Protein AF-A0A0A2LBN4-F1 (afdb_monomer_lite)

Structure (mmCIF, N/CA/C/O backbone):
data_AF-A0A0A2LBN4-F1
#
_entry.id   AF-A0A0A2LBN4-F1
#
loop_
_atom_site.group_PDB
_atom_site.id
_atom_site.type_symbol
_atom_site.label_atom_id
_atom_site.label_alt_id
_atom_site.label_comp_id
_atom_site.label_asym_id
_atom_site.label_entity_id
_atom_site.label_seq_id
_atom_site.pdbx_PDB_ins_code
_atom_site.Cartn_x
_atom_site.Cartn_y
_atom_site.Cartn_z
_atom_site.occupancy
_atom_site.B_iso_or_equiv
_atom_site.auth_seq_id
_atom_site.auth_comp_id
_atom_site.auth_asym_id
_atom_site.auth_atom_id
_atom_site.pdbx_PDB_model_num
ATOM 1 N N . MET A 1 1 ? 0.500 16.838 -25.119 1.00 38.84 1 MET A N 1
ATOM 2 C CA . MET A 1 1 ? 0.039 16.748 -23.721 1.00 38.84 1 MET A CA 1
ATOM 3 C C . MET A 1 1 ? 0.784 15.580 -23.124 1.00 38.84 1 MET A C 1
ATOM 5 O O . MET A 1 1 ? 0.548 14.467 -23.564 1.00 38.84 1 MET A O 1
ATOM 9 N N . SER A 1 2 ? 1.776 15.834 -22.275 1.00 47.34 2 SER A N 1
ATOM 10 C CA . SER A 1 2 ? 2.522 14.758 -21.628 1.00 47.34 2 SER A CA 1
ATOM 11 C C . SER A 1 2 ? 1.563 14.082 -20.663 1.00 47.34 2 SER A C 1
ATOM 13 O O . SER A 1 2 ? 1.187 14.689 -19.661 1.00 47.34 2 SER A O 1
ATOM 15 N N . GLU A 1 3 ? 1.099 12.883 -21.009 1.00 56.62 3 GLU A N 1
ATOM 16 C CA . GLU A 1 3 ? 0.506 11.972 -20.039 1.00 56.62 3 GLU A CA 1
ATOM 17 C C . GLU A 1 3 ? 1.514 11.894 -18.896 1.00 56.62 3 GLU A C 1
ATOM 19 O O . GLU A 1 3 ? 2.635 11.416 -19.072 1.00 56.62 3 GLU A O 1
ATOM 24 N N . GLN A 1 4 ? 1.175 12.515 -17.767 1.00 55.31 4 GLN A N 1
ATOM 25 C CA . GLN A 1 4 ? 1.914 12.321 -16.536 1.00 55.31 4 GLN A CA 1
ATOM 26 C C . GLN A 1 4 ? 1.750 10.836 -16.254 1.00 55.31 4 GLN A C 1
ATOM 28 O O . GLN A 1 4 ? 0.692 10.405 -15.807 1.00 55.31 4 GLN A O 1
ATOM 33 N N . ILE A 1 5 ? 2.752 10.049 -16.640 1.00 55.84 5 ILE A N 1
ATOM 34 C CA . ILE A 1 5 ? 2.892 8.671 -16.207 1.00 55.84 5 ILE A CA 1
ATOM 35 C C . ILE A 1 5 ? 3.002 8.809 -14.694 1.00 55.84 5 ILE A C 1
ATOM 37 O O . ILE A 1 5 ? 4.067 9.152 -14.187 1.00 55.84 5 ILE A O 1
ATOM 41 N N . GLU A 1 6 ? 1.876 8.699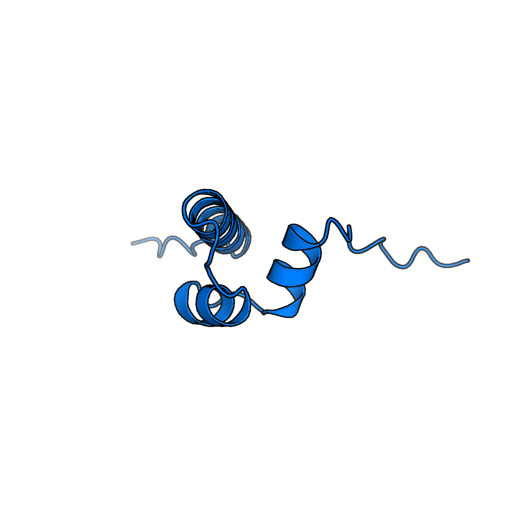 -13.986 1.00 59.38 6 GLU A N 1
ATOM 42 C CA . GLU A 1 6 ? 1.889 8.649 -12.532 1.00 59.38 6 GLU A CA 1
ATOM 43 C C . GLU A 1 6 ? 2.793 7.474 -12.189 1.00 59.38 6 GLU A C 1
ATOM 45 O O . GLU A 1 6 ? 2.486 6.318 -12.497 1.00 59.38 6 GLU A O 1
ATOM 50 N N . ASN A 1 7 ? 3.975 7.794 -11.664 1.00 76.31 7 ASN A N 1
ATOM 51 C CA . ASN A 1 7 ? 4.981 6.795 -11.384 1.00 76.31 7 ASN A CA 1
ATOM 52 C C . ASN A 1 7 ? 4.390 5.799 -10.390 1.00 76.31 7 ASN A C 1
ATOM 54 O O . ASN A 1 7 ? 3.661 6.161 -9.465 1.00 76.31 7 ASN A O 1
ATOM 58 N N . LEU A 1 8 ? 4.739 4.526 -10.559 1.00 74.06 8 LEU A N 1
ATOM 59 C CA . LEU A 1 8 ? 4.330 3.462 -9.643 1.00 74.06 8 LEU A CA 1
ATOM 60 C C . LEU A 1 8 ? 4.639 3.833 -8.176 1.00 74.06 8 LEU A C 1
ATOM 62 O O . LEU A 1 8 ? 3.911 3.451 -7.265 1.00 74.06 8 LEU A O 1
ATOM 66 N N . GLU A 1 9 ? 5.705 4.604 -7.953 1.00 76.69 9 GLU A N 1
ATOM 67 C CA . GLU A 1 9 ? 6.098 5.136 -6.646 1.00 76.69 9 GLU A CA 1
ATOM 68 C C . GLU A 1 9 ? 5.084 6.130 -6.063 1.00 76.69 9 GLU A C 1
ATOM 70 O O . GLU A 1 9 ? 4.748 6.015 -4.886 1.00 76.69 9 GLU A O 1
ATOM 75 N N . ASP A 1 10 ? 4.523 7.035 -6.870 1.00 83.00 10 ASP A N 1
ATOM 76 C CA . ASP A 1 10 ? 3.457 7.948 -6.441 1.00 83.00 10 ASP A CA 1
ATOM 77 C C . ASP A 1 10 ? 2.189 7.182 -6.046 1.00 83.00 10 ASP A C 1
ATOM 79 O O . ASP A 1 10 ? 1.549 7.490 -5.036 1.00 83.00 10 ASP A O 1
ATOM 83 N N . GLN A 1 11 ? 1.845 6.130 -6.795 1.00 82.38 11 GLN A N 1
ATOM 84 C CA . GLN A 1 11 ? 0.705 5.268 -6.468 1.00 82.38 11 GLN A CA 1
ATOM 85 C C . GLN A 1 11 ? 0.934 4.491 -5.163 1.00 82.38 11 GLN A C 1
ATOM 87 O O . GLN A 1 11 ? 0.027 4.393 -4.333 1.00 82.38 11 GLN A O 1
ATOM 92 N N . ILE A 1 12 ? 2.156 3.991 -4.936 1.00 81.38 12 ILE A N 1
ATOM 93 C CA . ILE A 1 12 ? 2.553 3.342 -3.676 1.00 81.38 12 ILE A CA 1
ATOM 94 C C . ILE A 1 12 ? 2.463 4.330 -2.506 1.00 81.38 12 ILE A C 1
ATOM 96 O O . ILE A 1 12 ? 1.922 3.981 -1.454 1.00 81.38 12 ILE A O 1
ATOM 100 N N . LEU A 1 13 ? 2.944 5.564 -2.680 1.00 83.38 13 LEU A N 1
ATOM 101 C CA . LEU A 1 13 ? 2.880 6.624 -1.670 1.00 83.38 13 LEU A CA 1
ATOM 102 C C . LEU A 1 13 ? 1.436 6.973 -1.298 1.00 83.38 13 LEU A C 1
ATOM 104 O O . LEU A 1 13 ? 1.106 7.044 -0.113 1.00 83.38 13 LEU A O 1
ATOM 108 N N . ARG A 1 14 ? 0.550 7.133 -2.286 1.00 83.62 14 ARG A N 1
ATOM 109 C CA . ARG A 1 14 ? -0.875 7.410 -2.043 1.00 83.62 14 ARG A CA 1
ATOM 110 C C . ARG A 1 14 ? -1.574 6.260 -1.327 1.00 83.62 14 ARG A C 1
ATOM 112 O O . ARG A 1 14 ? -2.260 6.504 -0.336 1.00 83.62 14 ARG A O 1
ATOM 119 N N . ALA A 1 15 ? -1.341 5.022 -1.758 1.00 83.19 15 ALA A N 1
ATOM 120 C CA . ALA A 1 15 ? -1.868 3.837 -1.089 1.00 83.19 15 ALA A CA 1
ATOM 121 C C . ALA A 1 15 ? -1.362 3.722 0.361 1.00 83.19 15 ALA A C 1
ATOM 123 O O . ALA A 1 15 ? -2.120 3.361 1.261 1.00 83.19 15 ALA A O 1
ATOM 124 N N . THR A 1 16 ? -0.099 4.083 0.606 1.00 81.00 16 THR A N 1
ATOM 125 C CA . THR A 1 16 ? 0.507 4.071 1.944 1.00 81.00 16 THR A CA 1
ATOM 126 C C . THR A 1 16 ? -0.077 5.156 2.846 1.00 81.00 16 THR A C 1
ATOM 128 O O . THR A 1 16 ? -0.391 4.892 4.006 1.00 81.00 16 THR A O 1
ATOM 131 N N . ASN A 1 17 ? -0.291 6.365 2.326 1.00 84.31 17 ASN A N 1
ATOM 132 C CA . ASN A 1 17 ? -0.969 7.432 3.064 1.00 84.31 17 ASN A CA 1
ATOM 133 C C . ASN A 1 17 ? -2.427 7.068 3.373 1.00 84.31 17 ASN A C 1
ATOM 135 O O . ASN A 1 17 ? -2.873 7.263 4.499 1.00 84.31 17 ASN A O 1
ATOM 139 N N . ALA A 1 18 ? -3.150 6.480 2.416 1.00 82.94 18 ALA A N 1
ATOM 140 C CA . ALA A 1 18 ? -4.522 6.020 2.619 1.00 82.94 18 ALA A CA 1
ATOM 141 C C . ALA A 1 18 ? -4.618 4.932 3.704 1.00 82.94 18 ALA A C 1
ATOM 143 O O . ALA A 1 18 ? -5.519 4.982 4.537 1.00 82.94 18 ALA A O 1
ATOM 144 N N . PHE A 1 19 ? -3.663 3.996 3.739 1.00 81.62 19 PHE A N 1
ATOM 145 C CA . PHE A 1 19 ? -3.553 2.989 4.798 1.00 81.62 19 PHE A CA 1
ATOM 146 C C . PHE A 1 19 ? -3.271 3.603 6.176 1.00 81.62 19 PHE A C 1
ATOM 148 O O . PHE A 1 19 ? -3.884 3.207 7.159 1.00 81.62 19 PHE A O 1
ATOM 155 N N . ASN A 1 20 ? -2.377 4.593 6.261 1.00 79.00 20 ASN A N 1
ATOM 156 C CA . ASN A 1 20 ? -2.078 5.269 7.529 1.00 79.00 20 ASN A CA 1
ATOM 157 C C . ASN A 1 20 ? -3.256 6.114 8.039 1.00 79.00 20 ASN A C 1
ATOM 159 O O . ASN A 1 20 ? -3.483 6.191 9.245 1.00 79.00 20 ASN A O 1
ATOM 163 N N . LEU A 1 21 ? -4.013 6.743 7.135 1.00 81.50 21 LEU A N 1
ATOM 164 C CA . LEU A 1 21 ? -5.199 7.527 7.489 1.00 81.50 21 LEU A CA 1
ATOM 165 C C . LEU A 1 21 ? -6.370 6.637 7.923 1.00 81.50 21 LEU A C 1
ATOM 167 O O . LEU A 1 21 ? -7.134 7.016 8.809 1.00 81.50 21 LEU A O 1
ATOM 171 N N . ASN A 1 22 ? -6.497 5.448 7.333 1.00 74.06 22 ASN A N 1
ATOM 172 C CA . ASN A 1 22 ? -7.534 4.483 7.665 1.00 74.06 22 ASN A CA 1
ATOM 173 C C . ASN A 1 22 ? -6.923 3.228 8.298 1.00 74.06 22 ASN A C 1
ATOM 175 O O . ASN A 1 22 ? -6.614 2.251 7.618 1.00 74.06 22 ASN A O 1
ATOM 179 N N . ASN A 1 23 ? -6.867 3.218 9.632 1.00 63.34 23 ASN A N 1
ATOM 180 C CA . ASN A 1 23 ? -6.355 2.119 10.470 1.00 63.34 23 ASN A CA 1
ATOM 181 C C . ASN A 1 23 ? -6.984 0.726 10.217 1.00 63.34 23 ASN A C 1
ATOM 183 O O . ASN A 1 23 ? -6.551 -0.256 10.811 1.00 63.34 23 ASN A O 1
ATOM 187 N N . ASN A 1 24 ? -8.022 0.622 9.3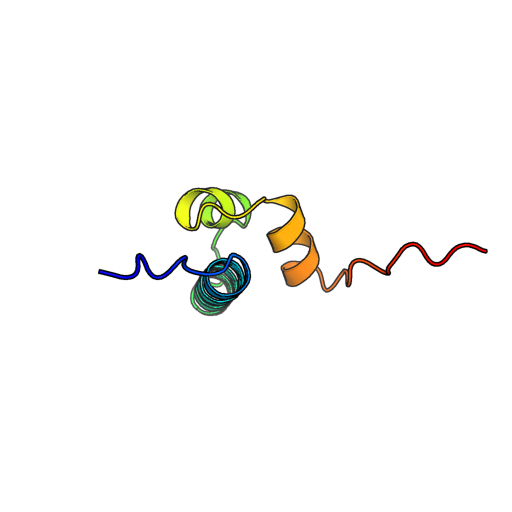80 1.00 65.12 24 ASN A N 1
ATOM 188 C CA . ASN A 1 24 ? -8.745 -0.618 9.099 1.00 65.12 24 ASN A CA 1
ATOM 189 C C . ASN A 1 24 ? -8.805 -0.965 7.598 1.00 65.12 24 ASN A C 1
ATOM 191 O O . ASN A 1 24 ? -9.655 -1.747 7.170 1.00 65.12 24 ASN A O 1
ATOM 195 N N . THR A 1 25 ? -7.945 -0.365 6.769 1.00 72.69 25 THR A N 1
ATOM 196 C CA . THR A 1 25 ? -7.963 -0.612 5.323 1.00 72.69 25 THR A CA 1
ATOM 197 C C . THR A 1 25 ? -7.179 -1.866 4.944 1.00 72.69 25 THR A C 1
ATOM 199 O O . THR A 1 25 ? -6.023 -2.056 5.314 1.00 72.69 25 THR A O 1
ATOM 202 N N . ASN A 1 26 ? -7.796 -2.728 4.135 1.00 84.12 26 ASN A N 1
ATOM 203 C CA . ASN A 1 26 ? -7.170 -3.951 3.650 1.00 84.12 26 ASN A CA 1
ATOM 204 C C . ASN A 1 26 ? -6.159 -3.651 2.523 1.00 84.12 26 ASN A C 1
ATOM 206 O O . ASN A 1 26 ? -6.518 -3.080 1.492 1.00 84.12 26 ASN A O 1
ATOM 210 N N . ILE A 1 27 ? -4.911 -4.113 2.672 1.00 80.81 27 ILE A N 1
ATOM 211 C CA . ILE A 1 27 ? -3.830 -3.955 1.675 1.00 80.81 27 ILE A CA 1
ATOM 212 C C . ILE A 1 27 ? -4.257 -4.460 0.283 1.00 80.81 27 ILE A C 1
ATOM 214 O O . ILE A 1 27 ? -3.881 -3.879 -0.733 1.00 80.81 27 ILE A O 1
ATOM 218 N N . ALA A 1 28 ? -5.069 -5.521 0.210 1.00 84.50 28 ALA A N 1
ATOM 219 C CA . ALA A 1 28 ? -5.570 -6.055 -1.056 1.00 84.50 28 ALA A CA 1
ATOM 220 C C . ALA A 1 28 ? -6.578 -5.122 -1.747 1.00 84.50 28 ALA A C 1
ATOM 222 O O . ALA A 1 28 ? -6.629 -5.093 -2.977 1.00 84.50 28 ALA A O 1
ATOM 223 N N . GLN A 1 29 ? -7.364 -4.356 -0.982 1.00 85.69 29 GLN A N 1
ATOM 224 C CA . GLN A 1 29 ? -8.246 -3.331 -1.544 1.00 85.69 29 GLN A CA 1
ATOM 225 C C . GLN A 1 29 ? -7.428 -2.159 -2.084 1.00 85.69 29 GLN A C 1
ATOM 227 O O . GLN A 1 29 ? -7.629 -1.779 -3.232 1.00 85.69 29 GLN A O 1
ATOM 232 N N . LEU A 1 30 ? -6.440 -1.677 -1.324 1.00 83.88 30 LEU A N 1
ATOM 233 C CA . LEU A 1 30 ? -5.543 -0.600 -1.764 1.00 83.88 30 LEU A CA 1
ATOM 234 C C . LEU A 1 30 ? -4.766 -0.971 -3.029 1.00 83.88 30 LEU A C 1
ATOM 236 O O . LEU A 1 30 ? -4.654 -0.171 -3.949 1.00 83.88 30 LEU A O 1
ATOM 240 N N . ALA A 1 31 ? -4.280 -2.208 -3.124 1.00 85.56 31 ALA A N 1
ATOM 241 C CA . ALA A 1 31 ? -3.602 -2.695 -4.323 1.00 85.56 31 ALA A CA 1
ATOM 242 C C . ALA A 1 31 ? -4.484 -2.600 -5.580 1.00 85.56 31 ALA A C 1
ATOM 244 O O . ALA A 1 31 ? -4.005 -2.231 -6.650 1.00 85.56 31 ALA A O 1
ATOM 245 N N . ARG A 1 32 ? -5.783 -2.892 -5.449 1.00 85.50 32 ARG A N 1
ATOM 246 C CA . ARG A 1 32 ? -6.745 -2.773 -6.553 1.00 85.50 32 ARG A CA 1
ATOM 247 C C . ARG A 1 32 ? -7.105 -1.320 -6.847 1.00 85.50 32 ARG A C 1
ATOM 249 O O . ARG A 1 32 ? -7.150 -0.945 -8.009 1.00 85.50 32 ARG A O 1
ATOM 256 N N . GLU A 1 33 ? -7.341 -0.525 -5.809 1.00 85.44 33 GLU A N 1
ATOM 257 C CA . GLU A 1 33 ? -7.742 0.882 -5.920 1.00 85.44 33 GLU A CA 1
ATOM 258 C C . GLU A 1 33 ? -6.655 1.737 -6.578 1.00 85.44 33 GLU A C 1
ATOM 260 O O . GLU A 1 33 ? -6.938 2.520 -7.480 1.00 85.44 33 GLU A O 1
ATOM 265 N N . PHE A 1 34 ? -5.398 1.522 -6.192 1.00 83.00 34 PHE A N 1
ATOM 266 C CA . PHE A 1 34 ? -4.258 2.280 -6.703 1.00 83.00 34 PHE A CA 1
ATOM 267 C C . PHE A 1 34 ? -3.556 1.601 -7.887 1.00 83.00 34 PHE A C 1
ATOM 269 O O . PHE A 1 34 ? -2.532 2.097 -8.338 1.00 83.00 34 PHE A O 1
ATOM 276 N N . SER A 1 35 ? -4.082 0.480 -8.400 1.00 83.50 35 SER A N 1
ATOM 277 C CA . SER A 1 35 ? -3.449 -0.321 -9.467 1.00 83.50 35 SER A CA 1
ATOM 278 C C . SER A 1 35 ? -1.985 -0.697 -9.185 1.00 83.50 35 SER A C 1
ATOM 280 O O . SER A 1 35 ? -1.168 -0.839 -10.093 1.00 83.50 35 SER A O 1
ATOM 282 N N . VAL A 1 36 ? -1.653 -0.915 -7.911 1.00 83.12 36 VAL A N 1
ATOM 283 C CA . VAL A 1 36 ? -0.306 -1.280 -7.467 1.00 83.12 36 VAL A CA 1
ATOM 284 C C . VAL A 1 36 ? -0.237 -2.784 -7.190 1.00 83.12 36 VAL A C 1
ATOM 286 O O . VAL A 1 36 ? -1.140 -3.344 -6.564 1.00 83.12 36 VAL A O 1
ATOM 289 N N . PRO A 1 37 ? 0.858 -3.475 -7.556 1.00 85.00 37 PRO A N 1
ATOM 290 C CA . PRO A 1 37 ? 1.045 -4.8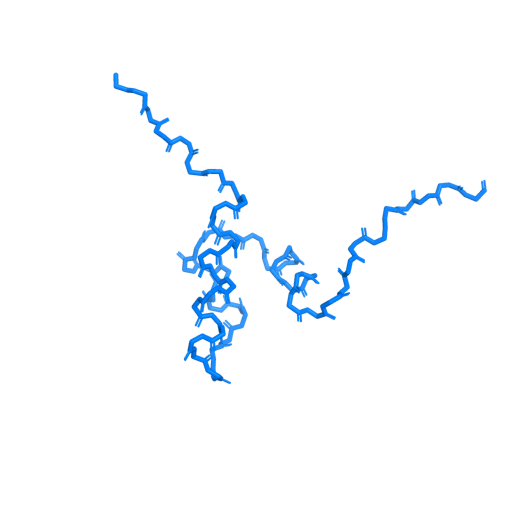74 -7.198 1.00 85.00 37 PRO A CA 1
ATOM 291 C C . PRO A 1 37 ? 0.964 -5.100 -5.682 1.00 85.00 37 PRO A C 1
ATOM 293 O O . PRO A 1 37 ? 1.735 -4.528 -4.910 1.00 85.00 37 PRO A O 1
ATOM 296 N N . TYR A 1 38 ? 0.089 -6.014 -5.256 1.00 85.06 38 TYR A N 1
ATOM 297 C CA . TYR A 1 38 ? -0.102 -6.350 -3.839 1.00 85.06 38 TYR A CA 1
ATOM 298 C C . TYR A 1 38 ? 1.211 -6.688 -3.121 1.00 85.06 38 TYR A C 1
ATOM 300 O O . TYR A 1 38 ? 1.425 -6.261 -1.993 1.00 85.06 38 TYR A O 1
ATOM 308 N N . GLN A 1 39 ? 2.116 -7.418 -3.780 1.00 83.31 39 GLN A N 1
ATOM 309 C CA . GLN A 1 39 ? 3.413 -7.784 -3.204 1.00 83.31 39 GLN A CA 1
ATOM 310 C C . GLN A 1 39 ? 4.291 -6.564 -2.899 1.00 83.31 39 GLN A C 1
ATOM 312 O O . GLN A 1 39 ? 4.953 -6.549 -1.866 1.00 83.31 39 GLN A O 1
ATOM 317 N N . ARG A 1 40 ? 4.264 -5.536 -3.762 1.00 81.69 40 ARG A N 1
ATOM 318 C CA . ARG A 1 40 ? 4.995 -4.276 -3.555 1.00 81.69 40 ARG A CA 1
ATOM 319 C C . ARG A 1 40 ? 4.437 -3.527 -2.351 1.00 81.69 40 ARG A C 1
ATOM 321 O O . ARG A 1 40 ? 5.199 -3.178 -1.460 1.00 81.69 40 ARG A O 1
ATOM 328 N N . LEU A 1 41 ? 3.116 -3.352 -2.290 1.00 82.06 41 LEU A N 1
ATOM 329 C CA . LEU A 1 41 ? 2.467 -2.710 -1.144 1.00 82.06 41 LEU A CA 1
ATOM 330 C C . LEU A 1 41 ? 2.712 -3.478 0.150 1.00 82.06 41 LEU A C 1
ATOM 332 O O . LEU A 1 41 ? 3.092 -2.888 1.151 1.00 82.06 41 LEU A O 1
ATOM 336 N N . ARG A 1 42 ? 2.557 -4.804 0.130 1.00 84.25 42 ARG A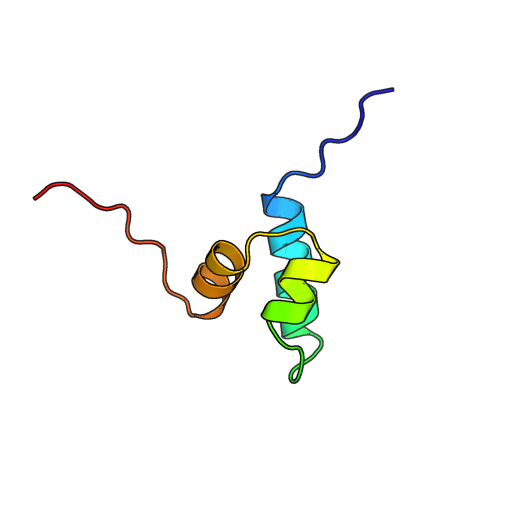 N 1
ATOM 337 C CA . ARG A 1 42 ? 2.832 -5.647 1.293 1.00 84.25 42 ARG A CA 1
ATOM 338 C C . ARG A 1 42 ? 4.280 -5.499 1.756 1.00 84.25 42 ARG A C 1
ATOM 340 O O . ARG A 1 42 ? 4.487 -5.361 2.953 1.00 84.25 42 ARG A O 1
ATOM 347 N N . ALA A 1 43 ? 5.265 -5.497 0.858 1.00 82.25 43 ALA A N 1
ATOM 348 C CA . ALA A 1 43 ? 6.665 -5.284 1.231 1.00 82.25 43 ALA A CA 1
ATOM 349 C C . ALA A 1 43 ? 6.854 -3.948 1.975 1.00 82.25 43 ALA A C 1
ATOM 351 O O . ALA A 1 43 ? 7.392 -3.934 3.081 1.00 82.25 43 ALA A O 1
ATOM 352 N N . VAL A 1 44 ?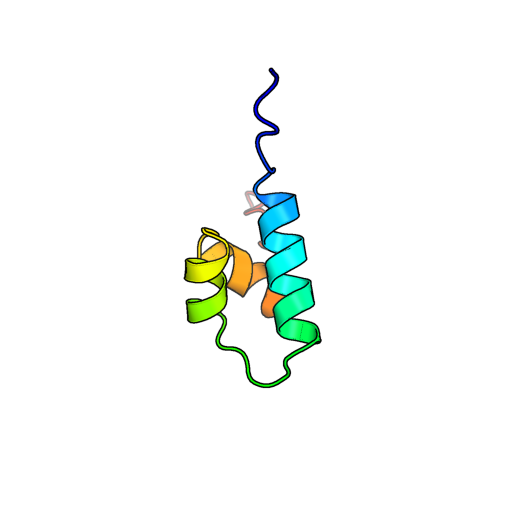 6.292 -2.863 1.429 1.00 79.56 44 VAL A N 1
ATOM 353 C CA . VAL A 1 44 ? 6.318 -1.522 2.037 1.00 79.56 44 VAL A CA 1
ATOM 354 C C . VAL A 1 44 ? 5.620 -1.501 3.405 1.00 79.56 44 VAL A C 1
ATOM 356 O O . VAL A 1 44 ? 6.197 -1.024 4.377 1.00 79.56 44 VAL A O 1
ATOM 359 N N . PHE A 1 45 ? 4.418 -2.074 3.523 1.00 75.19 45 PHE A N 1
ATOM 360 C CA . PHE A 1 45 ? 3.642 -2.077 4.772 1.00 75.19 45 PHE A CA 1
ATOM 361 C C . PHE A 1 45 ? 4.214 -2.969 5.868 1.00 75.19 45 PHE A C 1
ATOM 363 O O . PHE A 1 45 ? 4.095 -2.651 7.046 1.00 75.19 45 PHE A O 1
ATOM 370 N N . THR A 1 46 ? 4.813 -4.101 5.501 1.00 75.81 46 THR A N 1
ATOM 371 C CA . THR A 1 46 ? 5.354 -5.049 6.487 1.00 75.81 46 THR A CA 1
ATOM 372 C C . THR A 1 46 ? 6.749 -4.626 6.966 1.00 75.81 46 THR A C 1
ATOM 374 O O . THR A 1 46 ? 7.365 -5.358 7.735 1.00 75.81 46 THR A O 1
ATOM 377 N N . GLY A 1 47 ? 7.289 -3.497 6.477 1.00 64.88 47 GLY A N 1
ATOM 378 C CA . GLY A 1 47 ? 8.682 -3.099 6.714 1.00 64.88 47 GLY A CA 1
ATOM 379 C C . GLY A 1 47 ? 9.690 -4.115 6.171 1.00 64.88 47 GLY A C 1
ATOM 380 O O . GLY A 1 47 ? 10.876 -4.051 6.487 1.00 64.88 47 GLY A O 1
ATOM 381 N N . ALA A 1 48 ? 9.220 -5.065 5.357 1.00 58.03 48 ALA A N 1
ATOM 382 C CA . ALA A 1 48 ? 10.069 -5.955 4.605 1.00 58.03 48 ALA A CA 1
ATOM 383 C C . ALA A 1 48 ? 10.614 -5.116 3.456 1.00 58.03 48 ALA A C 1
ATOM 385 O O . ALA A 1 48 ? 10.111 -5.182 2.333 1.00 58.03 48 ALA A O 1
ATOM 386 N N . GLU A 1 49 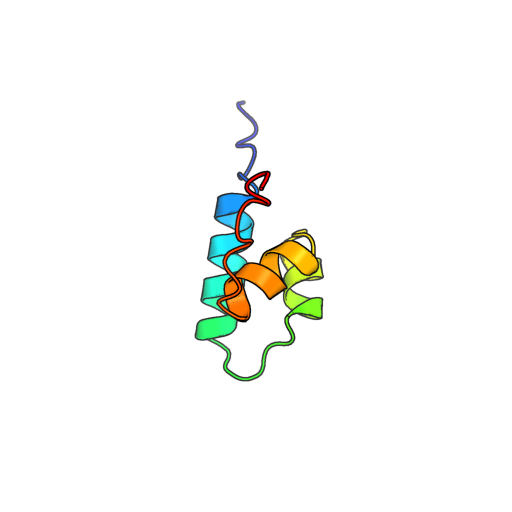? 11.639 -4.308 3.750 1.00 48.44 49 GLU A N 1
ATOM 387 C CA . GLU A 1 49 ? 12.622 -3.957 2.738 1.00 48.44 49 GLU A CA 1
ATOM 388 C C . GLU A 1 49 ? 12.858 -5.234 1.946 1.00 48.44 49 GLU A C 1
ATOM 390 O O . GLU A 1 49 ? 13.217 -6.277 2.506 1.00 48.44 49 GLU A O 1
ATOM 395 N N . VAL A 1 50 ? 12.537 -5.186 0.655 1.00 51.84 50 VAL A N 1
ATOM 396 C CA . VAL A 1 50 ? 12.911 -6.239 -0.270 1.00 51.84 50 VAL A CA 1
ATOM 397 C C . VAL A 1 50 ? 14.425 -6.187 -0.249 1.00 51.84 50 VAL A C 1
ATOM 399 O O . VAL A 1 50 ? 15.023 -5.408 -0.984 1.00 51.84 50 VAL A O 1
ATOM 402 N N . LYS A 1 51 ? 15.037 -6.917 0.691 1.00 44.72 51 LYS A N 1
ATOM 403 C CA . LYS A 1 51 ? 16.478 -7.049 0.799 1.00 44.72 51 LYS A CA 1
ATOM 404 C C . LYS A 1 51 ? 16.884 -7.435 -0.617 1.00 44.72 51 LYS A C 1
ATOM 406 O O . LYS A 1 51 ? 16.392 -8.471 -1.086 1.00 44.72 51 LYS A O 1
ATOM 411 N N . PRO A 1 52 ? 17.638 -6.594 -1.351 1.00 43.94 52 PRO A N 1
ATOM 412 C CA . PRO A 1 52 ? 18.105 -7.008 -2.656 1.00 43.94 52 PRO A CA 1
ATOM 413 C C . PRO A 1 52 ? 18.782 -8.345 -2.398 1.00 43.94 52 PRO A C 1
ATOM 415 O O . PRO A 1 52 ? 19.524 -8.477 -1.419 1.00 43.94 52 PRO A O 1
ATOM 418 N N . LEU A 1 53 ? 18.406 -9.364 -3.168 1.00 55.19 53 LEU A N 1
ATOM 419 C CA . LEU A 1 53 ? 19.090 -10.645 -3.146 1.00 55.19 53 LEU A CA 1
ATOM 420 C C . LEU A 1 53 ? 20.539 -10.347 -3.548 1.00 55.19 53 LEU A C 1
ATOM 422 O O . LEU A 1 53 ? 20.881 -10.346 -4.724 1.00 55.19 53 LEU A O 1
ATOM 426 N N . LEU A 1 54 ? 21.355 -9.969 -2.567 1.00 41.50 54 LEU A N 1
ATOM 427 C CA . LEU A 1 54 ? 22.789 -9.837 -2.695 1.00 41.50 54 LEU A CA 1
ATOM 428 C C . LEU A 1 54 ? 23.290 -11.262 -2.933 1.00 41.50 54 LEU A C 1
ATOM 430 O O . LEU A 1 54 ? 22.961 -12.143 -2.129 1.00 41.50 54 LEU A O 1
ATOM 434 N N . PRO A 1 55 ? 24.006 -11.520 -4.039 1.00 47.53 55 PRO A N 1
ATOM 435 C CA . PRO A 1 55 ? 24.643 -12.809 -4.227 1.00 47.53 55 PRO A CA 1
ATOM 436 C C . PRO A 1 55 ? 25.646 -13.022 -3.086 1.00 47.53 55 PRO A C 1
ATOM 438 O O . PRO A 1 55 ? 26.290 -12.070 -2.639 1.00 47.53 55 PRO A O 1
ATOM 441 N N . ALA A 1 56 ? 25.673 -14.258 -2.588 1.00 53.41 56 ALA A N 1
ATOM 442 C CA . ALA A 1 56 ? 26.578 -14.730 -1.543 1.00 53.41 56 ALA A CA 1
ATOM 443 C C . ALA A 1 56 ? 28.056 -14.585 -1.934 1.00 53.41 56 ALA A C 1
ATOM 445 O O . ALA A 1 56 ? 28.351 -14.637 -3.151 1.00 53.41 56 ALA A O 1
#

Organism: Penicillium italicum (NCBI:txid40296)

Foldseek 3Di:
DPPPPCDLVNLLVVLVVVCVVDVPDDLVVSCVVSVHPSVVNCCVVVVVPVPPPDPD

pLDDT: mean 72.35, std 14.41, range [38.84, 85.69]

Sequence (56 aa):
MSEQIENLEDQILRATNAFNLNNNTNIAQLAREFSVPYQRLRAVFTGAEVKPLLPA

Radius of gyration: 13.15 Å; chains: 1; bounding box: 35×32×34 Å

Secondary structure (DSSP, 8-state):
-------HHHHHHHHHHHHHH-TT--HHHHHHHTT--HHHHHHHHTT---------